Protein AF-A0A7X8FSI5-F1 (afdb_monomer_lite)

Foldseek 3Di:
DVVVVVVVVVVVVVVVVVCVLCVVVVRRDPVPDDLVSDDDPDPVSVVVSD

Secondary structure (DSSP, 8-state):
-HHHHHHHHHHHHHHHHHHHHHHHTT--SGGG--GGG----SHHHHHHH-

Structure (mmCIF, N/CA/C/O backbone):
data_AF-A0A7X8FSI5-F1
#
_entry.id   AF-A0A7X8FSI5-F1
#
loop_
_atom_site.group_PDB
_atom_site.id
_atom_site.type_symbol
_atom_site.label_atom_id
_atom_site.label_alt_id
_atom_site.label_comp_id
_atom_site.label_asym_id
_atom_site.label_entity_id
_atom_site.label_seq_id
_atom_site.pdbx_PDB_ins_code
_atom_site.Cartn_x
_atom_site.Cartn_y
_atom_site.Cartn_z
_atom_site.occupancy
_atom_site.B_iso_or_equiv
_atom_site.auth_seq_id
_atom_site.auth_comp_id
_atom_site.auth_asym_id
_atom_site.auth_atom_id
_atom_site.pdbx_PDB_model_num
ATOM 1 N N . SER A 1 1 ? 11.921 10.256 -26.175 1.00 63.12 1 SER A N 1
ATOM 2 C CA . SER A 1 1 ? 12.535 9.075 -25.528 1.00 63.12 1 SER A CA 1
ATOM 3 C C . SER A 1 1 ? 12.757 9.210 -24.020 1.00 63.12 1 SER A C 1
ATOM 5 O O . SER A 1 1 ? 12.671 8.208 -23.331 1.00 63.12 1 SER A O 1
ATOM 7 N N . THR A 1 2 ? 12.948 10.410 -23.459 1.00 75.38 2 THR A N 1
ATOM 8 C CA . THR A 1 2 ? 13.053 10.646 -21.998 1.00 75.38 2 THR A CA 1
ATOM 9 C C . THR A 1 2 ? 11.720 10.534 -21.246 1.00 75.38 2 THR A C 1
ATOM 11 O O . THR A 1 2 ? 11.682 9.980 -20.151 1.00 75.38 2 THR A O 1
ATOM 14 N N . GLY A 1 3 ? 10.611 10.982 -21.847 1.00 81.19 3 GLY A N 1
ATOM 15 C CA . GLY A 1 3 ? 9.276 10.877 -21.239 1.00 81.19 3 GLY A CA 1
ATOM 16 C C . GLY A 1 3 ? 8.841 9.434 -20.949 1.00 81.19 3 GLY A C 1
ATOM 17 O O . GLY A 1 3 ? 8.335 9.150 -19.870 1.00 81.19 3 GLY A O 1
ATOM 18 N N . ALA A 1 4 ? 9.126 8.498 -21.862 1.00 83.50 4 ALA A N 1
ATOM 19 C CA . ALA A 1 4 ? 8.829 7.076 -21.668 1.00 83.50 4 ALA A CA 1
ATOM 20 C C . ALA A 1 4 ? 9.642 6.455 -20.515 1.00 83.50 4 ALA A C 1
ATOM 22 O O . ALA A 1 4 ? 9.102 5.688 -19.720 1.00 83.50 4 ALA A O 1
ATOM 23 N N . ILE A 1 5 ? 10.917 6.840 -20.380 1.00 88.25 5 ILE A N 1
ATOM 24 C CA . ILE A 1 5 ? 11.781 6.415 -19.268 1.00 88.25 5 ILE A CA 1
ATOM 25 C C . ILE A 1 5 ? 11.235 6.943 -17.934 1.00 88.25 5 ILE A C 1
ATOM 27 O O . ILE A 1 5 ? 11.186 6.202 -16.952 1.00 88.25 5 ILE A O 1
ATOM 31 N N . GLY A 1 6 ? 10.774 8.198 -17.902 1.00 89.38 6 GLY A N 1
ATOM 32 C CA . GLY A 1 6 ? 10.155 8.798 -16.718 1.00 89.38 6 GLY A CA 1
ATOM 33 C C . GLY A 1 6 ? 8.897 8.053 -16.267 1.00 89.38 6 GLY A C 1
ATOM 34 O O . GLY A 1 6 ? 8.785 7.692 -15.095 1.00 89.38 6 GLY A O 1
ATOM 35 N N . VAL A 1 7 ? 7.990 7.751 -17.201 1.00 91.38 7 VAL A N 1
ATOM 36 C CA . VAL A 1 7 ? 6.757 6.997 -16.916 1.00 91.38 7 VAL A CA 1
ATOM 37 C C . VAL A 1 7 ? 7.075 5.587 -16.420 1.00 91.38 7 VAL A C 1
ATOM 39 O O . VAL A 1 7 ? 6.531 5.159 -15.405 1.00 91.38 7 VAL A O 1
ATOM 42 N N . PHE A 1 8 ? 7.997 4.879 -17.075 1.00 90.69 8 PHE A N 1
ATOM 43 C CA . PHE A 1 8 ? 8.400 3.539 -16.649 1.00 90.69 8 PHE A CA 1
ATOM 44 C C . PHE A 1 8 ? 9.013 3.536 -15.240 1.00 90.69 8 PHE A C 1
ATOM 46 O O . PHE A 1 8 ? 8.646 2.715 -14.400 1.00 90.69 8 PHE A O 1
ATOM 53 N N . SER A 1 9 ? 9.907 4.486 -14.949 1.00 92.38 9 SER A N 1
ATOM 54 C CA . SER A 1 9 ? 10.512 4.642 -13.620 1.00 92.38 9 SER A CA 1
ATOM 55 C C . SER A 1 9 ? 9.461 4.918 -12.538 1.00 92.38 9 SER A C 1
ATOM 57 O O . SER A 1 9 ? 9.500 4.331 -11.454 1.00 92.38 9 SER A O 1
ATOM 59 N N . TYR A 1 10 ? 8.468 5.752 -12.850 1.00 94.69 10 TYR A N 1
ATOM 60 C CA . TYR A 1 10 ? 7.362 6.041 -11.944 1.00 94.69 10 TYR A CA 1
ATOM 61 C C . TYR A 1 10 ? 6.490 4.806 -11.671 1.00 94.69 10 TYR A C 1
ATOM 63 O O . TYR A 1 10 ? 6.225 4.489 -10.510 1.00 94.69 10 TYR A O 1
ATOM 71 N N . LEU A 1 11 ? 6.117 4.055 -12.713 1.00 96.38 11 LEU A N 1
ATOM 72 C CA . LEU A 1 11 ? 5.358 2.809 -12.564 1.00 96.38 11 LEU A CA 1
ATOM 73 C C . LEU A 1 11 ? 6.126 1.769 -11.739 1.00 96.38 11 LEU A C 1
ATOM 75 O O . LEU A 1 11 ? 5.535 1.116 -10.880 1.00 96.38 11 LEU A O 1
ATOM 79 N N . ASN A 1 12 ? 7.444 1.662 -11.922 1.00 96.19 12 ASN A N 1
ATOM 80 C CA . ASN A 1 12 ? 8.278 0.782 -11.101 1.00 96.19 12 ASN A CA 1
ATOM 81 C C . ASN A 1 12 ? 8.283 1.187 -9.628 1.00 96.19 12 ASN A C 1
ATOM 83 O O . ASN A 1 12 ? 8.207 0.317 -8.761 1.00 96.19 12 ASN A O 1
ATOM 87 N N . ARG A 1 13 ? 8.331 2.488 -9.326 1.00 96.56 13 ARG A N 1
ATOM 88 C CA . ARG A 1 13 ? 8.224 2.987 -7.947 1.00 96.56 13 ARG A CA 1
ATOM 89 C C . ARG A 1 13 ? 6.883 2.629 -7.309 1.00 96.56 13 ARG A C 1
ATOM 91 O O . ARG A 1 13 ? 6.876 2.159 -6.174 1.00 96.56 13 ARG A O 1
ATOM 98 N N . ILE A 1 14 ? 5.773 2.790 -8.034 1.00 96.25 14 ILE A N 1
ATOM 99 C CA . ILE A 1 14 ? 4.444 2.378 -7.552 1.00 96.25 14 ILE A CA 1
ATOM 100 C C . ILE A 1 14 ? 4.414 0.868 -7.304 1.00 96.25 14 ILE A C 1
ATOM 102 O O . ILE A 1 14 ? 4.044 0.427 -6.217 1.00 96.25 14 ILE A O 1
ATOM 106 N N . ALA A 1 15 ? 4.846 0.070 -8.283 1.00 95.62 15 ALA A N 1
ATOM 107 C CA . ALA A 1 15 ? 4.845 -1.386 -8.180 1.00 95.62 15 ALA A CA 1
ATOM 108 C C . ALA A 1 15 ? 5.704 -1.880 -7.006 1.00 95.62 15 ALA A C 1
ATOM 110 O O . ALA A 1 15 ? 5.317 -2.806 -6.296 1.00 95.62 15 ALA A O 1
ATOM 111 N N . 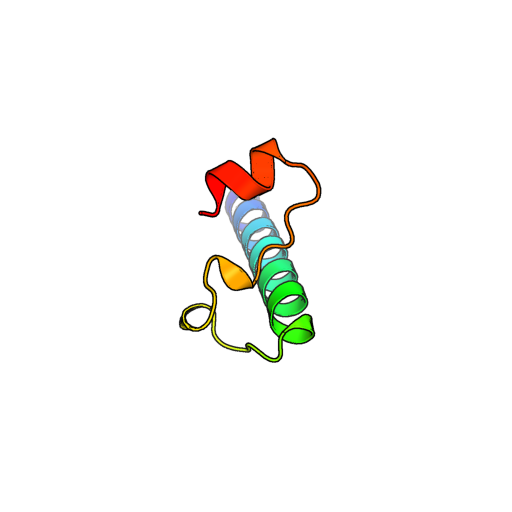PHE A 1 16 ? 6.857 -1.251 -6.775 1.00 96.00 16 PHE A N 1
ATOM 112 C CA . PHE A 1 16 ? 7.715 -1.537 -5.631 1.00 96.00 16 PHE A CA 1
ATOM 113 C C . PHE A 1 16 ? 7.008 -1.228 -4.306 1.00 96.00 16 PHE A C 1
ATOM 115 O O . PHE A 1 16 ? 6.977 -2.093 -3.431 1.00 96.00 16 P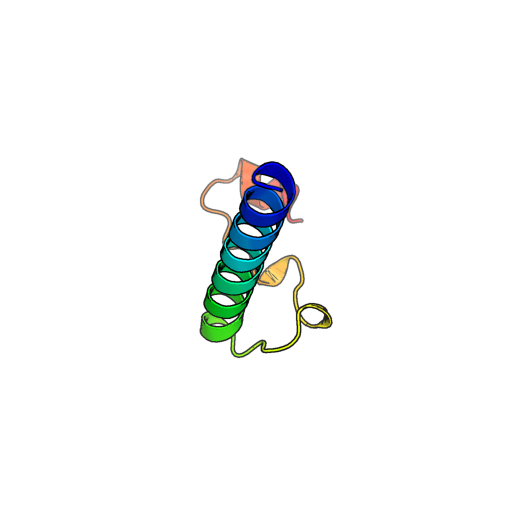HE A O 1
ATOM 122 N N . GLY A 1 17 ? 6.390 -0.051 -4.172 1.00 94.56 17 GLY A N 1
ATOM 123 C CA . GLY A 1 17 ? 5.648 0.336 -2.969 1.00 94.56 17 GLY A CA 1
ATOM 124 C C . GLY A 1 17 ? 4.491 -0.613 -2.650 1.00 94.56 17 GLY A C 1
ATOM 125 O O . GLY A 1 17 ? 4.367 -1.065 -1.514 1.00 94.56 17 GLY A O 1
ATOM 126 N N . LEU A 1 18 ? 3.705 -0.999 -3.661 1.00 95.06 18 LEU A N 1
ATOM 127 C CA . LEU A 1 18 ? 2.601 -1.951 -3.491 1.00 95.06 18 LEU A CA 1
ATOM 128 C C . LEU A 1 18 ? 3.086 -3.337 -3.047 1.00 95.06 18 LEU A C 1
ATOM 130 O O . LEU A 1 18 ? 2.473 -3.947 -2.175 1.00 95.06 18 LEU A O 1
ATOM 134 N N . LYS A 1 19 ? 4.213 -3.821 -3.588 1.00 95.06 19 LYS A N 1
ATOM 135 C CA . LYS A 1 19 ? 4.829 -5.083 -3.140 1.00 95.06 19 LYS A CA 1
ATOM 136 C C . LYS A 1 19 ? 5.275 -5.015 -1.679 1.00 95.06 19 LYS A C 1
ATOM 138 O O . LYS A 1 19 ? 5.053 -5.970 -0.944 1.00 95.06 19 LYS A O 1
ATOM 143 N N . HIS A 1 20 ? 5.873 -3.900 -1.256 1.00 94.75 20 HIS A N 1
ATOM 144 C CA . HIS A 1 20 ? 6.305 -3.712 0.135 1.00 94.75 20 HIS A CA 1
ATOM 145 C C . HIS A 1 20 ? 5.112 -3.659 1.086 1.00 94.75 20 HIS A C 1
ATOM 147 O O . HIS A 1 20 ? 5.125 -4.322 2.118 1.00 94.75 20 HIS A O 1
ATOM 153 N N . PHE A 1 21 ? 4.062 -2.932 0.706 1.00 93.62 21 PHE A N 1
ATOM 154 C CA . PHE A 1 21 ? 2.821 -2.863 1.468 1.00 93.62 21 PHE A CA 1
ATOM 155 C C . PHE A 1 21 ? 2.172 -4.246 1.637 1.00 93.62 21 PHE A C 1
ATOM 157 O O . PHE A 1 21 ? 1.856 -4.653 2.754 1.00 93.62 21 PHE A O 1
ATOM 164 N N . GLY A 1 22 ? 2.042 -5.009 0.548 1.00 94.44 22 GLY A N 1
ATOM 165 C CA . GLY A 1 22 ? 1.471 -6.357 0.582 1.00 94.44 22 GLY A CA 1
ATOM 166 C C . GLY A 1 22 ? 2.308 -7.361 1.374 1.00 94.44 22 GLY A C 1
ATOM 167 O O . GLY A 1 22 ? 1.756 -8.201 2.085 1.00 94.44 22 GLY A O 1
ATOM 168 N N . ALA A 1 23 ? 3.639 -7.251 1.316 1.00 93.31 23 ALA A N 1
ATOM 169 C CA . ALA A 1 23 ? 4.546 -8.140 2.038 1.00 93.31 23 ALA A CA 1
ATOM 170 C C . ALA A 1 23 ? 4.340 -8.087 3.562 1.00 93.31 23 ALA A C 1
ATOM 172 O O . ALA A 1 23 ? 4.377 -9.136 4.205 1.00 93.31 23 ALA A O 1
ATOM 173 N N . LEU A 1 24 ? 4.045 -6.908 4.126 1.00 86.56 24 LEU A N 1
ATOM 174 C CA . LEU A 1 24 ? 3.735 -6.747 5.557 1.00 86.56 24 LEU A CA 1
ATOM 175 C C . LEU A 1 24 ? 2.500 -7.559 5.976 1.00 86.56 24 LEU A C 1
ATOM 177 O O . LEU A 1 24 ? 2.470 -8.129 7.064 1.00 86.56 24 LEU A O 1
ATOM 181 N N . ASN A 1 25 ? 1.518 -7.669 5.081 1.00 87.88 25 ASN A N 1
ATOM 182 C CA . ASN A 1 25 ? 0.276 -8.410 5.292 1.00 87.88 25 ASN A CA 1
ATOM 183 C C . ASN A 1 25 ? 0.320 -9.851 4.740 1.00 87.88 25 ASN A C 1
ATOM 185 O O . ASN A 1 25 ? -0.688 -10.554 4.785 1.00 87.88 25 ASN A O 1
ATOM 189 N N . ARG A 1 26 ? 1.470 -10.325 4.225 1.00 94.56 26 ARG A N 1
ATOM 190 C CA . ARG A 1 26 ? 1.623 -11.614 3.504 1.00 94.56 26 ARG A CA 1
ATOM 191 C C . ARG A 1 26 ? 0.672 -11.766 2.305 1.00 94.56 26 ARG A C 1
ATOM 193 O O . ARG A 1 26 ? 0.297 -12.875 1.928 1.00 94.56 26 ARG A O 1
ATOM 200 N N . LYS A 1 27 ? 0.309 -10.646 1.680 1.00 95.50 27 LYS A N 1
ATOM 201 C CA . LYS A 1 27 ? -0.515 -10.570 0.470 1.00 95.50 27 LYS A CA 1
ATOM 202 C C . LYS A 1 27 ? 0.388 -10.244 -0.721 1.00 95.50 27 LYS A C 1
ATOM 204 O O . LYS A 1 27 ? 0.866 -9.122 -0.860 1.00 95.50 27 LYS A O 1
ATOM 209 N N . PHE A 1 28 ? 0.645 -11.230 -1.580 1.00 93.75 28 PHE A N 1
ATOM 210 C CA . PHE A 1 28 ? 1.588 -11.098 -2.708 1.00 93.75 28 PHE A CA 1
ATOM 211 C C . PHE A 1 28 ? 0.916 -10.843 -4.062 1.00 93.75 28 PHE A C 1
ATOM 213 O O . PHE A 1 28 ? 1.594 -10.679 -5.074 1.00 93.75 28 PHE A O 1
ATOM 220 N N . ASP A 1 29 ? -0.412 -10.785 -4.072 1.00 94.25 29 ASP A N 1
ATOM 221 C CA . ASP A 1 29 ? -1.226 -10.478 -5.239 1.00 94.25 29 ASP A CA 1
ATOM 222 C C . ASP A 1 29 ? -2.125 -9.285 -4.906 1.00 94.25 29 ASP A C 1
ATOM 224 O O . ASP A 1 29 ? -2.787 -9.279 -3.868 1.00 94.25 29 ASP A O 1
ATOM 228 N N . VAL A 1 30 ? -2.149 -8.276 -5.781 1.00 93.06 30 VAL A N 1
ATOM 229 C CA . VAL A 1 30 ? -2.931 -7.041 -5.589 1.00 93.06 30 VAL A CA 1
ATOM 230 C C . 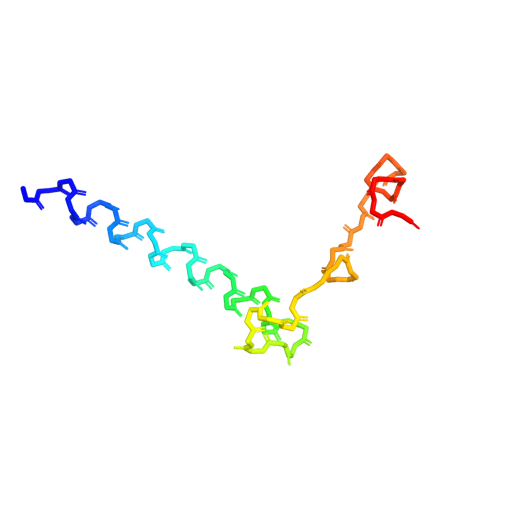VAL A 1 30 ? -4.427 -7.334 -5.440 1.00 93.06 30 VAL A C 1
A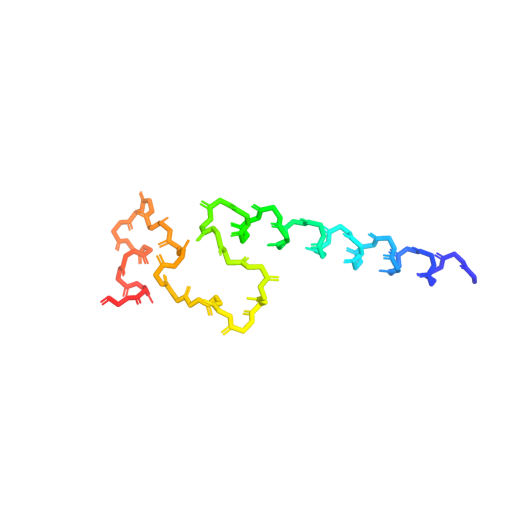TOM 232 O O . VAL A 1 30 ? -5.131 -6.591 -4.766 1.00 93.06 30 VAL A O 1
ATOM 235 N N . ARG A 1 31 ? -4.922 -8.442 -6.003 1.00 95.69 31 ARG A N 1
ATOM 236 C CA . ARG A 1 31 ? -6.324 -8.874 -5.870 1.00 95.69 31 ARG A CA 1
ATOM 237 C C . ARG A 1 31 ? -6.705 -9.268 -4.443 1.00 95.69 31 ARG A C 1
ATOM 239 O O . ARG A 1 31 ? -7.888 -9.388 -4.154 1.00 95.69 31 ARG A O 1
ATOM 246 N N . LEU A 1 32 ? -5.721 -9.500 -3.576 1.00 95.19 32 LEU A N 1
ATOM 247 C CA . LEU A 1 32 ? -5.938 -9.827 -2.169 1.00 95.19 32 LEU A CA 1
ATOM 248 C C . LEU A 1 32 ? -6.089 -8.572 -1.300 1.00 95.19 32 LEU A C 1
ATOM 250 O O . LEU A 1 32 ? -6.371 -8.707 -0.111 1.00 95.19 32 LEU A O 1
ATOM 254 N N . PHE A 1 33 ? -5.848 -7.377 -1.851 1.00 94.12 33 PHE A N 1
ATOM 255 C CA . PHE A 1 33 ? -5.909 -6.136 -1.085 1.00 94.12 33 PHE A CA 1
ATOM 256 C C . PHE A 1 33 ? -7.358 -5.690 -0.909 1.00 94.12 33 PHE A C 1
ATOM 258 O O . PHE A 1 33 ? -8.141 -5.677 -1.859 1.00 94.12 33 PHE A O 1
ATOM 265 N N . ASP A 1 34 ? -7.695 -5.276 0.303 1.00 92.56 34 ASP A N 1
ATOM 266 C CA . ASP A 1 34 ? -9.007 -4.754 0.653 1.00 92.56 34 ASP A CA 1
ATOM 267 C C . ASP A 1 34 ? -8.887 -3.630 1.702 1.00 92.56 34 ASP A C 1
ATOM 269 O O . ASP A 1 34 ? -7.795 -3.216 2.096 1.00 92.56 34 ASP A O 1
ATOM 273 N N . ARG A 1 35 ? -10.027 -3.080 2.136 1.00 91.12 35 ARG A N 1
ATOM 274 C CA . ARG A 1 35 ? -10.059 -1.957 3.090 1.00 91.12 35 ARG A CA 1
ATOM 275 C C . ARG A 1 35 ? -9.491 -2.309 4.468 1.00 91.12 35 ARG A C 1
ATOM 277 O O . ARG A 1 35 ? -9.061 -1.399 5.167 1.00 91.12 35 ARG A O 1
ATOM 284 N N . SER A 1 36 ? -9.466 -3.586 4.849 1.00 90.50 36 SER A N 1
ATOM 285 C CA . SER A 1 36 ? -8.896 -4.050 6.120 1.00 90.50 36 SER A CA 1
ATOM 286 C C . SER A 1 36 ? -7.369 -3.965 6.165 1.00 90.50 36 SER A C 1
ATOM 288 O O . SER A 1 36 ? -6.800 -3.962 7.252 1.00 90.50 36 SER A O 1
ATOM 290 N N . ASP A 1 37 ? -6.698 -3.823 5.014 1.00 92.00 37 ASP A N 1
ATOM 291 C CA . ASP A 1 37 ? -5.246 -3.604 4.968 1.00 92.00 37 ASP A CA 1
ATOM 292 C C . ASP A 1 37 ? -4.847 -2.172 5.370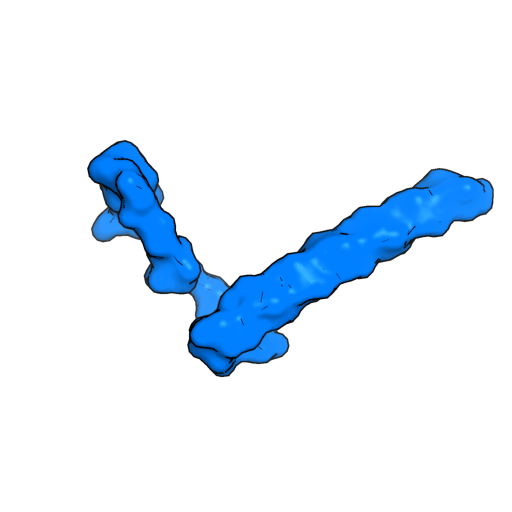 1.00 92.00 37 ASP A C 1
ATOM 294 O O . ASP A 1 37 ? -3.664 -1.877 5.556 1.00 92.00 37 ASP A O 1
ATOM 298 N N . LEU A 1 38 ? -5.818 -1.261 5.486 1.00 91.50 38 LEU A N 1
ATOM 299 C CA . LEU A 1 38 ? -5.600 0.126 5.879 1.00 91.50 38 LEU A CA 1
ATOM 300 C C . LEU A 1 38 ? -5.788 0.289 7.389 1.00 91.50 38 LEU A C 1
ATOM 302 O O . LEU A 1 38 ? -6.827 -0.056 7.945 1.00 91.50 38 LEU A O 1
ATOM 306 N N . LEU A 1 39 ? -4.789 0.879 8.045 1.00 90.50 39 LEU A N 1
ATOM 307 C CA . LEU A 1 39 ? -4.839 1.222 9.466 1.00 90.50 39 LEU A CA 1
ATOM 308 C C . LEU A 1 39 ? -5.301 2.681 9.622 1.00 90.50 39 LEU A C 1
ATOM 310 O O . LEU A 1 39 ? -4.516 3.591 9.337 1.00 90.50 39 LEU A O 1
ATOM 314 N N . PRO A 1 40 ? -6.548 2.948 10.056 1.00 94.00 40 PRO A N 1
ATOM 315 C CA . PRO A 1 40 ? -6.987 4.313 10.309 1.00 94.00 40 PRO A CA 1
ATOM 316 C C . PRO A 1 40 ? -6.277 4.874 11.543 1.00 94.00 40 PRO A C 1
ATOM 318 O O . PRO A 1 40 ? -6.365 4.315 12.633 1.00 94.00 40 PRO A O 1
ATOM 321 N N . LEU A 1 41 ? -5.593 6.006 11.373 1.00 95.50 41 LEU A N 1
ATOM 322 C CA . LEU A 1 41 ? -4.895 6.703 12.463 1.00 95.50 41 LEU A CA 1
ATOM 323 C C . LEU A 1 41 ? -5.722 7.847 13.070 1.00 95.50 41 LEU A C 1
ATOM 325 O O . LEU A 1 41 ? -5.286 8.491 14.020 1.00 95.50 41 LEU A O 1
ATOM 329 N N . THR A 1 42 ? -6.904 8.118 12.511 1.00 96.88 42 THR A N 1
ATOM 330 C CA . THR A 1 42 ? -7.842 9.139 12.986 1.00 96.88 42 THR A CA 1
ATOM 331 C C . THR A 1 42 ? -9.271 8.607 12.960 1.00 96.88 42 THR A C 1
ATOM 333 O O . THR A 1 42 ? -9.600 7.717 12.172 1.00 96.88 42 THR A O 1
ATOM 336 N N . GLU A 1 43 ? -10.144 9.190 13.783 1.00 95.62 43 GLU A N 1
ATOM 337 C CA . GLU A 1 43 ? -11.569 8.835 13.800 1.00 95.62 43 GLU A CA 1
ATOM 338 C C . GLU A 1 43 ? -12.249 9.123 12.457 1.00 95.62 43 GLU A C 1
ATOM 340 O O . GLU A 1 43 ? -13.075 8.339 11.998 1.00 95.62 43 GLU A O 1
ATOM 345 N N . GLN A 1 44 ? -11.851 10.195 11.766 1.00 96.50 44 GLN A N 1
ATOM 346 C CA . GLN A 1 44 ? -12.363 10.504 10.430 1.00 96.50 44 GLN A CA 1
ATOM 347 C C . GLN A 1 44 ? -11.958 9.428 9.416 1.00 96.50 44 GLN A C 1
ATOM 349 O O . GLN A 1 44 ? -12.780 8.998 8.612 1.00 96.50 44 GLN A O 1
ATOM 354 N N . ALA A 1 45 ? -10.703 8.963 9.460 1.00 94.75 45 ALA A N 1
ATOM 355 C CA . ALA A 1 45 ? -10.239 7.891 8.583 1.00 94.75 45 ALA A CA 1
ATOM 356 C C . ALA A 1 45 ? -10.979 6.580 8.869 1.00 94.75 45 ALA A C 1
ATOM 358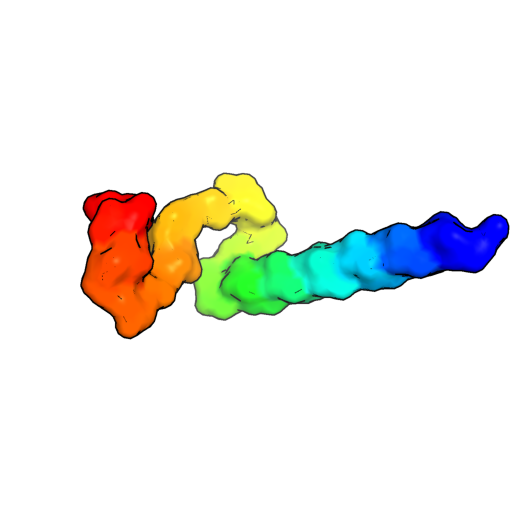 O O . ALA A 1 45 ? -11.347 5.873 7.936 1.00 94.75 45 ALA A O 1
ATOM 359 N N . LYS A 1 46 ? -11.247 6.282 10.144 1.00 94.06 46 LYS A N 1
ATOM 360 C CA . LYS A 1 46 ? -12.027 5.111 10.549 1.00 94.06 46 LYS A CA 1
ATOM 361 C C . LYS A 1 46 ? -13.447 5.165 9.981 1.00 94.06 46 LYS A C 1
ATOM 363 O O . LYS A 1 46 ? -13.849 4.234 9.302 1.00 94.06 46 LYS A O 1
ATOM 368 N N . GLN A 1 47 ? -14.147 6.290 10.145 1.00 94.38 47 GLN A N 1
ATOM 369 C CA . GLN A 1 47 ? -15.493 6.493 9.590 1.00 94.38 47 GLN A CA 1
ATOM 370 C C . GLN A 1 47 ? -15.558 6.327 8.062 1.00 94.38 47 GLN A C 1
ATOM 372 O O . GLN A 1 47 ? -16.567 5.862 7.541 1.00 94.38 47 GLN A O 1
ATOM 377 N N . LEU A 1 48 ? -14.496 6.699 7.338 1.00 93.25 48 LEU A N 1
ATOM 378 C CA . LEU A 1 48 ? -14.419 6.538 5.880 1.00 93.25 48 LEU A CA 1
ATOM 379 C C . LEU A 1 48 ? -14.202 5.086 5.436 1.00 93.25 48 LEU A C 1
ATOM 381 O O . LEU A 1 48 ? -14.595 4.726 4.325 1.00 93.25 48 LEU A O 1
ATOM 385 N N . LEU A 1 49 ? -13.541 4.271 6.259 1.00 90.56 49 LEU A N 1
ATOM 386 C CA . LEU A 1 49 ? -13.262 2.871 5.939 1.00 90.56 49 LEU A CA 1
ATOM 387 C C . LEU A 1 49 ? -14.454 1.944 6.230 1.00 90.56 49 LEU A C 1
ATOM 389 O O . LEU A 1 49 ? -14.540 0.890 5.591 1.00 90.56 49 LEU A O 1
ATOM 393 N N . GLY A 1 50 ? -15.384 2.373 7.092 1.00 82.06 50 GLY A N 1
ATOM 394 C CA . GLY A 1 50 ? -16.584 1.637 7.513 1.00 82.06 50 GLY A CA 1
ATOM 395 C C . GLY A 1 50 ? -16.452 1.063 8.916 1.00 82.06 50 GLY A C 1
ATOM 396 O O . GLY A 1 50 ? -17.210 0.113 9.201 1.00 82.06 50 GLY A O 1
#

pLDDT: mean 91.88, std 5.96, range [63.12, 96.88]

Sequence (50 aa):
STGAIGVFSYLNRIAFGLKHFGALNRKFDVRLFDRSDLLPLTEQAKQLLG

Radius of gyration: 14.87 Å; chains: 1; bounding box: 30×22×39 Å